Protein AF-A0A7X2JHJ4-F1 (afdb_monomer_lite)

Radius of gyration: 19.74 Å; chains: 1; bounding box: 45×21×52 Å

Sequence (67 aa):
IFRAGLFAKQAQLKANGIGAKTAFYYLPNAFLREYIAILMLHKKRHMIVCGTIFGLTGLLALITLIA

Secondary structure (DSSP, 8-state):
-HHHHHHHHHTT---PPPPP---GGGHHHHHHHHHHHHHHHTHHHHHHHHHHHHHHHHHHHHHHHH-

Foldseek 3Di:
DVV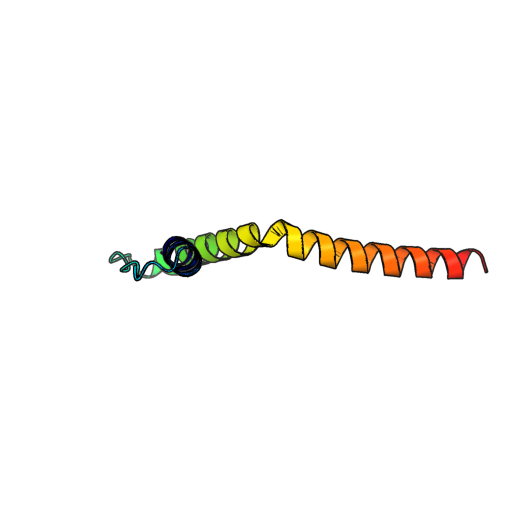VVVVCVVVVHPDDDDDDPDDPVCVVVVVVVVVVVVCVVCVVVVCVVVVVVCVVVVVVVVVVVVD

Structure (mmCIF, N/CA/C/O backbone):
data_AF-A0A7X2JHJ4-F1
#
_entry.id   AF-A0A7X2JHJ4-F1
#
loop_
_atom_site.group_PDB
_atom_site.id
_atom_site.type_symbol
_atom_site.label_atom_id
_atom_site.label_alt_id
_atom_site.label_comp_id
_atom_site.label_asym_id
_atom_site.label_entity_id
_atom_site.label_seq_id
_atom_site.pdbx_PDB_ins_code
_atom_site.Cartn_x
_atom_site.Cartn_y
_atom_site.Cartn_z
_atom_site.occupancy
_atom_site.B_iso_or_equiv
_atom_site.auth_seq_id
_atom_site.auth_comp_id
_atom_site.auth_asym_id
_atom_site.auth_atom_id
_atom_site.pdbx_PDB_model_num
ATOM 1 N N . ILE A 1 1 ? -9.795 1.886 11.194 1.00 59.75 1 ILE A N 1
ATOM 2 C CA . ILE A 1 1 ? -10.151 0.596 11.843 1.00 59.75 1 ILE A CA 1
ATOM 3 C C . ILE A 1 1 ? -9.413 -0.578 11.207 1.00 59.75 1 ILE A C 1
ATOM 5 O O . ILE A 1 1 ? -8.747 -1.326 11.915 1.00 59.75 1 ILE A O 1
ATOM 9 N N . PHE A 1 2 ? -9.438 -0.692 9.880 1.00 63.41 2 PHE A N 1
ATOM 10 C CA . PHE A 1 2 ? -8.711 -1.723 9.137 1.00 63.41 2 PHE A CA 1
ATOM 11 C C . PHE A 1 2 ? -7.188 -1.648 9.337 1.00 63.41 2 PHE A C 1
ATOM 13 O O . PHE A 1 2 ? -6.538 -2.677 9.477 1.00 63.41 2 PHE A O 1
ATOM 20 N N . ARG A 1 3 ? -6.608 -0.442 9.444 1.00 65.50 3 ARG A N 1
ATOM 21 C CA . ARG A 1 3 ? -5.162 -0.266 9.668 1.00 65.50 3 ARG A CA 1
ATOM 22 C C . ARG A 1 3 ? -4.718 -0.742 11.054 1.00 65.50 3 ARG A C 1
ATOM 24 O O . ARG A 1 3 ? -3.692 -1.400 11.169 1.00 65.50 3 ARG A O 1
ATOM 31 N N . ALA A 1 4 ? -5.508 -0.454 12.090 1.00 63.84 4 ALA A N 1
ATOM 32 C CA . ALA A 1 4 ? -5.260 -0.933 13.452 1.00 63.84 4 ALA A CA 1
ATOM 33 C C . ALA A 1 4 ? -5.399 -2.462 13.548 1.00 63.84 4 ALA A C 1
ATOM 35 O O . ALA A 1 4 ? -4.580 -3.101 14.196 1.00 63.84 4 ALA A O 1
ATOM 36 N N . GLY A 1 5 ? -6.365 -3.050 12.830 1.00 64.44 5 GLY A N 1
ATOM 37 C CA . GLY A 1 5 ? -6.480 -4.504 12.685 1.00 64.44 5 GLY A CA 1
ATOM 38 C C . GLY A 1 5 ? -5.299 -5.129 11.932 1.00 64.44 5 GLY A C 1
ATOM 39 O O . GLY A 1 5 ? -4.813 -6.182 12.329 1.00 64.44 5 GLY A O 1
ATOM 40 N N . LEU A 1 6 ? -4.778 -4.467 10.891 1.00 67.25 6 LEU A N 1
ATOM 41 C CA . LEU A 1 6 ? -3.595 -4.930 10.155 1.00 67.25 6 LEU A CA 1
ATOM 42 C C . LEU A 1 6 ? -2.336 -4.923 11.040 1.00 67.25 6 LEU A C 1
ATOM 44 O O . LEU A 1 6 ? -1.586 -5.896 11.048 1.00 67.25 6 LEU A O 1
ATOM 48 N N . PHE A 1 7 ? -2.139 -3.859 11.827 1.00 67.19 7 PHE A N 1
ATOM 49 C CA . PHE A 1 7 ? -1.050 -3.762 12.804 1.00 67.19 7 PHE A CA 1
ATOM 50 C C . PHE A 1 7 ? -1.200 -4.775 13.945 1.00 67.19 7 PHE A C 1
ATOM 52 O O . PHE A 1 7 ? -0.220 -5.416 14.313 1.00 67.19 7 PHE A O 1
ATOM 59 N N . ALA A 1 8 ? -2.413 -4.979 14.466 1.00 69.25 8 ALA A N 1
ATOM 60 C CA . ALA A 1 8 ? -2.684 -6.004 15.471 1.00 69.25 8 ALA A CA 1
ATOM 61 C C . ALA A 1 8 ? -2.400 -7.415 14.934 1.00 69.25 8 ALA A C 1
ATOM 63 O O . ALA A 1 8 ? -1.766 -8.213 15.617 1.00 69.25 8 ALA A O 1
ATOM 64 N N . LYS A 1 9 ? -2.769 -7.693 13.675 1.00 67.31 9 LYS A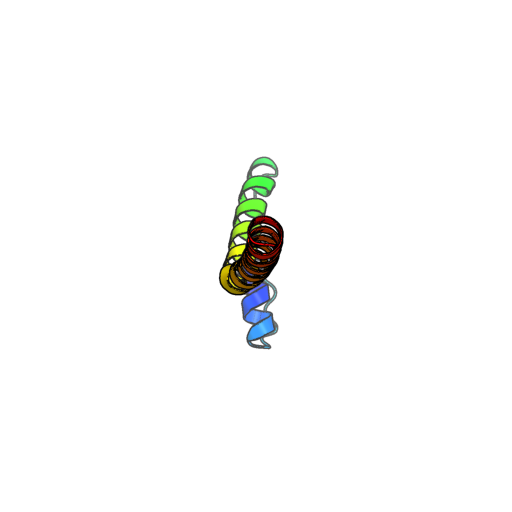 N 1
ATOM 65 C CA . LYS A 1 9 ? -2.446 -8.951 12.989 1.00 67.31 9 LYS A CA 1
ATOM 66 C C . LYS A 1 9 ? -0.937 -9.145 12.832 1.00 67.31 9 LYS A C 1
ATOM 68 O O . LYS A 1 9 ? -0.446 -10.246 13.054 1.00 67.31 9 LYS A O 1
ATOM 73 N N . GLN A 1 10 ? -0.200 -8.089 12.486 1.00 69.06 10 GLN A N 1
ATOM 74 C CA . GLN A 1 10 ? 1.262 -8.134 12.393 1.00 69.06 10 GLN A CA 1
ATOM 75 C C . GLN A 1 10 ? 1.930 -8.321 13.766 1.00 69.06 10 GLN A C 1
ATOM 77 O O . GLN A 1 10 ? 2.955 -8.986 13.854 1.00 69.06 10 GLN A O 1
ATOM 82 N N . ALA A 1 11 ? 1.329 -7.792 14.833 1.00 76.31 11 ALA A N 1
ATOM 83 C CA . ALA A 1 11 ? 1.772 -7.969 16.216 1.00 76.31 11 ALA A CA 1
ATOM 84 C C . ALA A 1 11 ? 1.215 -9.242 16.893 1.00 76.31 11 ALA A C 1
ATOM 86 O O . ALA A 1 11 ? 1.402 -9.416 18.093 1.00 76.31 11 ALA A O 1
ATOM 87 N N . GLN A 1 12 ? 0.503 -10.111 16.159 1.00 73.00 12 GLN A N 1
ATOM 88 C CA . GLN A 1 12 ? -0.202 -11.298 16.680 1.00 73.00 12 GLN A CA 1
ATOM 89 C C . GLN A 1 12 ? -1.171 -11.018 17.850 1.00 73.00 12 GLN A C 1
ATOM 91 O O . GLN A 1 12 ? -1.532 -11.918 18.610 1.00 73.00 12 GLN A O 1
ATOM 96 N N . LEU A 1 13 ? -1.649 -9.782 17.979 1.00 73.12 13 LEU A N 1
ATOM 97 C CA . LEU A 1 13 ? -2.618 -9.379 18.989 1.00 73.12 13 LEU A CA 1
ATOM 98 C C . LEU A 1 13 ? -4.039 -9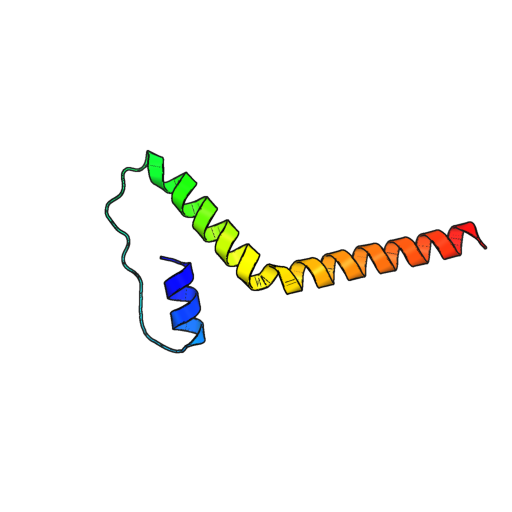.637 18.473 1.00 73.12 13 LEU A C 1
ATOM 100 O O . LEU A 1 13 ? -4.412 -9.195 17.384 1.00 73.12 13 LEU A O 1
ATOM 104 N N . LYS A 1 14 ? -4.866 -10.319 19.275 1.00 61.94 14 LYS A N 1
ATOM 105 C CA . LYS A 1 14 ? -6.304 -10.508 19.008 1.00 61.94 14 LYS A CA 1
ATOM 106 C C . LYS A 1 14 ? -7.074 -9.211 19.290 1.00 61.94 14 LYS A C 1
ATOM 108 O O . LYS A 1 14 ? -7.853 -9.139 20.233 1.00 61.94 14 LYS A O 1
ATOM 113 N N . ALA A 1 15 ? -6.843 -8.175 18.489 1.00 64.25 15 ALA A N 1
ATOM 114 C CA . ALA A 1 15 ? -7.583 -6.922 18.563 1.00 64.25 15 ALA A CA 1
ATOM 115 C C . ALA A 1 15 ? -8.386 -6.716 17.275 1.00 64.25 15 ALA A C 1
ATOM 117 O O . ALA A 1 15 ? -7.830 -6.491 16.201 1.00 64.25 15 ALA A O 1
ATOM 118 N N . ASN A 1 16 ? -9.710 -6.777 17.400 1.00 61.97 16 ASN A N 1
ATOM 119 C CA . ASN A 1 16 ? -10.639 -6.407 16.341 1.00 61.97 16 ASN A CA 1
ATOM 120 C C . ASN A 1 16 ? -11.130 -4.988 16.619 1.00 61.97 16 ASN A C 1
ATOM 122 O O . ASN A 1 16 ? -11.737 -4.727 17.656 1.00 61.97 16 ASN A O 1
ATOM 126 N N . GLY A 1 17 ? -10.848 -4.054 15.714 1.00 63.00 17 GLY A N 1
ATOM 127 C CA . GLY A 1 17 ? -11.359 -2.697 15.852 1.00 63.00 17 GLY A CA 1
ATOM 128 C C . GLY A 1 17 ? -12.844 -2.647 15.485 1.00 63.00 17 GLY A C 1
ATOM 129 O O . GLY A 1 17 ? -13.221 -3.030 14.379 1.00 63.00 17 GLY A O 1
ATOM 130 N N . ILE A 1 18 ? -13.679 -2.175 16.408 1.00 66.38 18 ILE A N 1
ATOM 131 C CA . ILE A 1 18 ? -15.127 -2.042 16.216 1.00 66.38 18 ILE A CA 1
ATOM 132 C C . ILE A 1 18 ? -15.421 -0.726 15.482 1.00 66.38 18 ILE A C 1
ATOM 134 O O . ILE A 1 18 ? -14.834 0.316 15.780 1.00 66.38 18 ILE A O 1
ATOM 138 N N . GLY A 1 19 ? -16.314 -0.780 14.492 1.00 66.06 19 GLY A N 1
ATOM 139 C CA . GLY A 1 19 ? -16.768 0.388 13.739 1.00 66.06 19 GLY A CA 1
ATOM 140 C C . GLY A 1 19 ? -17.567 1.374 14.587 1.00 66.06 19 GLY A C 1
ATOM 141 O O . GLY A 1 19 ? -18.502 0.975 15.274 1.00 66.06 19 GLY A O 1
ATOM 142 N N . ALA A 1 20 ? -17.239 2.667 14.511 1.00 72.25 20 ALA A N 1
ATOM 143 C CA . ALA A 1 20 ? -18.081 3.719 15.077 1.00 72.25 20 ALA A CA 1
ATOM 144 C C . ALA A 1 20 ? -19.323 3.941 14.195 1.00 72.25 20 ALA A C 1
ATOM 146 O O . ALA A 1 20 ? -19.224 3.914 12.964 1.00 72.25 20 ALA A O 1
ATOM 147 N N . LYS A 1 21 ? -20.484 4.191 14.819 1.00 66.12 21 LYS A N 1
ATOM 148 C CA . LYS A 1 21 ? -21.748 4.491 14.125 1.00 66.12 21 LYS A CA 1
ATOM 149 C C . LYS A 1 21 ? -21.590 5.815 13.363 1.00 66.12 21 LYS A C 1
ATOM 151 O O . LYS A 1 21 ? -21.697 6.890 13.941 1.00 66.12 21 LYS A O 1
ATOM 156 N N . THR A 1 22 ? -21.262 5.736 12.078 1.00 72.62 22 THR A N 1
ATOM 157 C CA . THR A 1 22 ? -21.064 6.892 11.192 1.00 72.62 22 THR A CA 1
ATOM 158 C C . THR A 1 22 ? -22.150 6.893 10.125 1.00 72.62 22 THR A C 1
ATOM 160 O O . THR A 1 22 ? -22.578 5.834 9.666 1.00 72.62 22 THR A O 1
ATOM 163 N N . ALA A 1 23 ? -22.648 8.078 9.765 1.00 79.50 23 ALA A N 1
ATOM 164 C CA . ALA A 1 23 ? -23.661 8.210 8.724 1.00 79.50 23 ALA A CA 1
ATOM 165 C C . ALA A 1 23 ? -23.124 7.684 7.382 1.00 79.50 23 ALA A C 1
ATOM 167 O O . ALA A 1 23 ? -21.955 7.893 7.049 1.00 79.50 23 ALA A O 1
ATOM 168 N N . PHE A 1 24 ? -23.988 7.030 6.601 1.00 74.56 24 PHE A N 1
ATOM 169 C CA . PHE A 1 24 ? -23.605 6.280 5.397 1.00 74.56 24 PHE A CA 1
ATOM 170 C C . PHE A 1 24 ? -22.855 7.134 4.359 1.00 74.56 24 PHE A C 1
ATOM 172 O O . PHE A 1 24 ? -21.991 6.626 3.655 1.00 74.56 24 PHE A O 1
ATOM 179 N N . TYR A 1 25 ? -23.114 8.445 4.318 1.00 78.06 25 TYR A N 1
ATOM 180 C CA . TYR A 1 25 ? -22.443 9.392 3.422 1.00 78.06 25 TYR A CA 1
ATOM 181 C C . TYR A 1 25 ? -20.949 9.619 3.742 1.00 78.06 25 TYR A C 1
ATOM 183 O O . TYR A 1 25 ? -20.163 9.914 2.847 1.00 78.06 25 TYR A O 1
ATOM 191 N N . TYR A 1 26 ? -20.515 9.431 4.994 1.00 72.12 26 TYR A N 1
ATOM 192 C CA . TYR A 1 26 ? -19.098 9.552 5.379 1.00 72.12 26 TYR A CA 1
ATOM 193 C C . TYR A 1 26 ? -18.310 8.247 5.205 1.00 72.12 26 TYR A C 1
ATOM 195 O O . TYR A 1 26 ? -17.074 8.257 5.226 1.00 72.12 26 TYR A O 1
ATOM 203 N N . LEU A 1 27 ? -19.013 7.129 5.008 1.00 77.56 27 LEU A N 1
ATOM 204 C CA . LEU A 1 27 ? -18.432 5.797 4.886 1.00 77.56 27 LEU A CA 1
ATOM 205 C C . LEU A 1 27 ? -17.472 5.657 3.686 1.00 77.56 27 LEU A C 1
ATOM 207 O O . LEU A 1 27 ? -16.368 5.154 3.895 1.00 77.56 27 LEU A O 1
ATOM 211 N N . PRO A 1 28 ? -17.792 6.152 2.469 1.00 77.69 28 PRO A N 1
ATOM 212 C CA . PRO A 1 28 ? -16.918 6.012 1.303 1.00 77.69 28 PRO A CA 1
ATOM 213 C C . PRO A 1 28 ? -15.593 6.754 1.481 1.00 77.69 28 PRO A C 1
ATOM 215 O O . PRO A 1 28 ? -14.526 6.203 1.223 1.00 77.69 28 PRO A O 1
ATOM 218 N N . ASN A 1 29 ? -15.643 7.990 1.984 1.00 77.75 29 ASN A N 1
ATOM 219 C CA . ASN A 1 29 ? -14.449 8.810 2.189 1.00 77.75 29 ASN A CA 1
ATOM 220 C C . ASN A 1 29 ? -13.546 8.235 3.298 1.00 77.75 29 ASN A C 1
ATOM 222 O O . ASN A 1 29 ? -12.320 8.187 3.168 1.00 77.75 29 ASN A O 1
ATOM 226 N N . ALA A 1 30 ? -14.146 7.728 4.381 1.00 79.31 30 ALA A N 1
ATOM 227 C CA . ALA A 1 30 ? -13.413 7.038 5.439 1.00 79.31 30 ALA A CA 1
ATOM 228 C C . ALA A 1 30 ? -12.744 5.750 4.931 1.00 79.31 30 ALA A C 1
ATOM 230 O O . ALA A 1 30 ? -11.588 5.487 5.269 1.00 79.31 30 ALA A O 1
ATOM 231 N N . PHE A 1 31 ? -13.443 4.990 4.085 1.00 78.75 31 PHE A N 1
ATOM 232 C CA . PHE A 1 31 ? -12.934 3.762 3.482 1.00 78.75 31 PHE A CA 1
ATOM 233 C C . PHE A 1 31 ? -11.779 4.035 2.514 1.00 78.75 31 PHE A C 1
ATOM 235 O O . PHE A 1 31 ? -10.746 3.371 2.583 1.00 78.75 31 PHE A O 1
ATOM 242 N N . LEU A 1 32 ? -11.903 5.067 1.673 1.00 79.75 32 LEU A N 1
ATOM 243 C CA . LEU A 1 32 ? -10.858 5.474 0.735 1.00 79.75 32 LEU A CA 1
ATOM 244 C C . LEU A 1 32 ? -9.566 5.853 1.470 1.00 79.75 32 LEU A C 1
ATOM 246 O O . LEU A 1 32 ? -8.480 5.421 1.092 1.00 79.75 32 LEU A O 1
ATOM 250 N N . ARG A 1 33 ? -9.674 6.598 2.576 1.00 80.50 33 ARG A N 1
ATOM 251 C CA . ARG A 1 33 ? -8.521 6.960 3.413 1.00 80.50 33 ARG A CA 1
ATOM 252 C C . ARG A 1 33 ? -7.858 5.742 4.057 1.00 80.50 33 ARG A C 1
ATOM 254 O O . ARG A 1 33 ? -6.633 5.689 4.165 1.00 80.50 33 ARG A O 1
ATOM 261 N N . GLU A 1 34 ? -8.648 4.769 4.494 1.00 74.88 34 GLU A N 1
ATOM 262 C CA . GLU A 1 34 ? -8.142 3.515 5.051 1.00 74.88 34 GLU A CA 1
ATOM 263 C C . GLU A 1 34 ? -7.421 2.683 3.968 1.00 74.88 34 GLU A C 1
ATOM 265 O O . GLU A 1 34 ? -6.327 2.177 4.215 1.00 74.88 34 GLU A O 1
ATOM 270 N N . TYR A 1 35 ? -7.963 2.647 2.745 1.00 75.25 35 TYR A N 1
ATOM 271 C CA . TYR A 1 35 ? -7.357 2.006 1.575 1.00 75.25 35 TYR A CA 1
ATOM 272 C C . TYR A 1 35 ? -6.037 2.669 1.156 1.00 75.25 35 TYR A C 1
ATOM 274 O O . TYR A 1 35 ? -5.021 1.988 1.017 1.00 75.25 35 TYR A O 1
ATOM 282 N N . ILE A 1 36 ? -6.006 4.002 1.055 1.00 74.19 36 ILE A N 1
ATOM 283 C CA . ILE A 1 36 ? -4.790 4.776 0.754 1.00 74.19 36 ILE A CA 1
ATOM 284 C C . ILE A 1 36 ? -3.711 4.521 1.812 1.00 74.19 36 ILE A C 1
ATOM 286 O O . ILE A 1 36 ? -2.536 4.396 1.475 1.00 74.19 36 ILE A O 1
ATOM 290 N N . ALA A 1 37 ? -4.084 4.392 3.088 1.00 70.62 37 ALA A N 1
ATOM 291 C CA . ALA A 1 37 ? -3.128 4.128 4.157 1.00 70.62 37 ALA A CA 1
ATOM 292 C C . ALA A 1 37 ? -2.533 2.705 4.104 1.00 70.62 37 ALA A C 1
ATOM 294 O O . ALA A 1 37 ? -1.359 2.529 4.429 1.00 70.62 37 ALA A O 1
ATOM 295 N N . ILE A 1 38 ? -3.306 1.702 3.676 1.00 69.12 38 ILE A N 1
ATOM 296 C CA . ILE A 1 38 ? -2.815 0.329 3.449 1.00 69.12 38 ILE A CA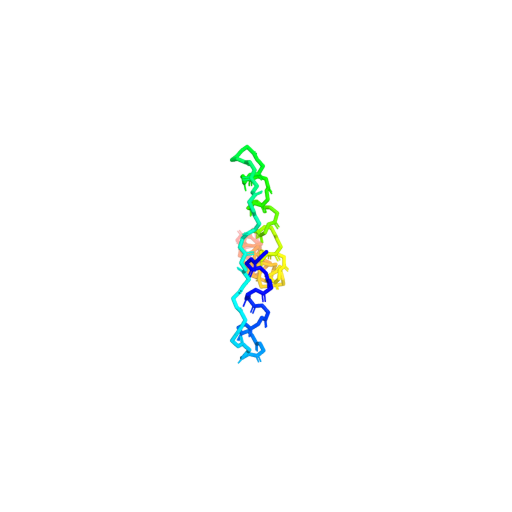 1
ATOM 297 C C . ILE A 1 38 ? -1.914 0.283 2.214 1.00 69.12 38 ILE A C 1
ATOM 299 O O . ILE A 1 38 ? -0.832 -0.303 2.260 1.00 69.12 38 ILE A O 1
ATOM 303 N N . LEU A 1 39 ? -2.314 0.960 1.135 1.00 68.69 39 LEU A N 1
ATOM 304 C CA . LEU A 1 39 ? -1.468 1.141 -0.043 1.00 68.69 39 LEU A CA 1
ATOM 305 C C . LEU A 1 39 ? -0.149 1.827 0.324 1.00 68.69 39 LEU A C 1
ATOM 307 O O . LEU A 1 39 ? 0.915 1.410 -0.130 1.00 68.69 39 LEU A O 1
ATOM 311 N N . MET A 1 40 ? -0.190 2.836 1.200 1.00 66.19 40 MET A N 1
ATOM 312 C CA . MET A 1 40 ? 1.016 3.507 1.678 1.00 66.19 40 MET A CA 1
ATOM 313 C C . MET A 1 40 ? 1.923 2.593 2.508 1.00 66.19 40 MET A C 1
ATOM 315 O O . MET A 1 40 ? 3.145 2.711 2.415 1.00 66.19 40 MET A O 1
ATOM 319 N N . LEU A 1 41 ? 1.356 1.652 3.266 1.00 67.94 41 LEU A N 1
ATOM 320 C CA . LEU A 1 41 ? 2.122 0.685 4.055 1.00 67.94 41 LEU A CA 1
ATOM 321 C C . LEU A 1 41 ? 3.006 -0.213 3.169 1.00 67.94 41 LEU A C 1
ATOM 323 O O . LEU A 1 41 ? 4.117 -0.571 3.553 1.00 67.94 41 LEU A O 1
ATOM 327 N N . HIS A 1 42 ? 2.563 -0.499 1.941 1.00 66.75 42 HIS A N 1
ATOM 328 C CA . HIS A 1 42 ? 3.331 -1.231 0.929 1.00 66.75 42 HIS A CA 1
ATOM 329 C C . HIS A 1 42 ? 3.839 -0.349 -0.226 1.00 66.75 42 HIS A C 1
ATOM 331 O O . HIS A 1 42 ? 4.258 -0.876 -1.259 1.00 66.75 42 HIS A O 1
ATOM 337 N N . LYS A 1 43 ? 3.908 0.982 -0.045 1.00 62.12 43 LYS A N 1
ATOM 338 C CA . LYS A 1 43 ? 4.383 1.933 -1.073 1.00 62.12 43 LYS A CA 1
ATOM 339 C C . LYS A 1 43 ? 5.770 1.571 -1.603 1.00 62.12 43 LYS A C 1
ATOM 341 O O . LYS A 1 43 ? 6.024 1.687 -2.796 1.00 62.12 43 LYS A O 1
ATOM 346 N N . LYS A 1 44 ? 6.652 1.066 -0.730 1.00 60.12 44 LYS A N 1
ATOM 347 C CA . LYS A 1 44 ? 7.992 0.600 -1.119 1.00 60.12 44 LYS A CA 1
ATOM 348 C C . LYS A 1 44 ? 7.941 -0.593 -2.080 1.00 60.12 44 LYS A C 1
ATOM 350 O O . LYS A 1 44 ? 8.704 -0.607 -3.034 1.00 60.12 44 LYS A O 1
ATOM 355 N N . ARG A 1 45 ? 7.025 -1.552 -1.887 1.00 68.06 45 ARG A N 1
ATOM 356 C CA . ARG A 1 45 ? 6.886 -2.711 -2.791 1.00 68.06 45 ARG A CA 1
ATOM 357 C C . ARG A 1 45 ? 6.369 -2.291 -4.163 1.00 68.06 45 ARG A C 1
ATOM 359 O O . ARG A 1 45 ? 6.932 -2.708 -5.165 1.00 68.06 45 ARG A O 1
ATOM 366 N N . HIS A 1 46 ? 5.358 -1.423 -4.204 1.00 72.81 46 HIS A N 1
ATOM 367 C CA . HIS A 1 46 ? 4.818 -0.927 -5.472 1.00 72.81 46 HIS A CA 1
ATOM 368 C C . HIS A 1 46 ? 5.841 -0.069 -6.229 1.00 72.81 46 HIS A C 1
ATOM 370 O O . HIS A 1 46 ? 5.986 -0.239 -7.432 1.00 72.81 46 HIS A O 1
ATOM 376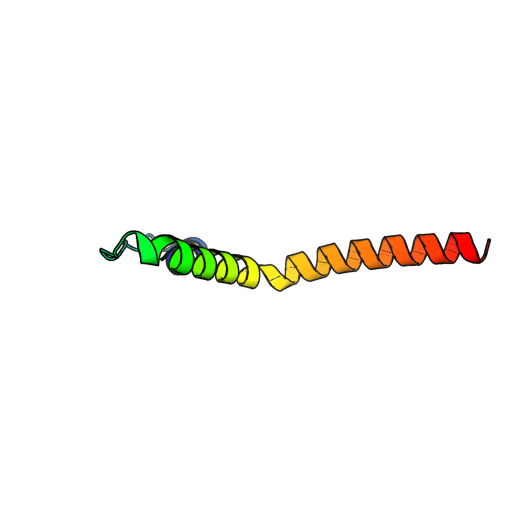 N N . MET A 1 47 ? 6.608 0.789 -5.543 1.00 74.62 47 MET A N 1
ATOM 377 C CA . MET A 1 47 ? 7.686 1.544 -6.197 1.00 74.62 47 MET A CA 1
ATOM 378 C C . MET A 1 47 ? 8.794 0.643 -6.744 1.00 74.62 47 MET A C 1
ATOM 380 O O . MET A 1 47 ? 9.285 0.913 -7.833 1.00 74.62 47 MET A O 1
ATOM 384 N N . ILE A 1 48 ? 9.182 -0.416 -6.024 1.00 78.19 48 ILE A N 1
ATOM 385 C CA . ILE A 1 48 ? 10.194 -1.363 -6.512 1.00 78.19 48 ILE A CA 1
ATOM 386 C C . ILE A 1 48 ? 9.674 -2.084 -7.756 1.00 78.19 48 ILE A C 1
ATOM 388 O O . ILE A 1 48 ? 10.359 -2.087 -8.769 1.00 78.19 48 ILE A O 1
ATOM 392 N N . VAL A 1 49 ? 8.451 -2.623 -7.723 1.00 81.88 49 VAL A N 1
ATOM 393 C CA . VAL A 1 49 ? 7.870 -3.340 -8.871 1.00 81.88 49 VAL A CA 1
ATOM 394 C C . VAL A 1 49 ? 7.720 -2.414 -10.080 1.00 81.88 49 VAL A C 1
ATOM 396 O O . VAL A 1 49 ? 8.239 -2.726 -11.150 1.00 81.88 49 VAL A O 1
ATOM 399 N N . CYS A 1 50 ? 7.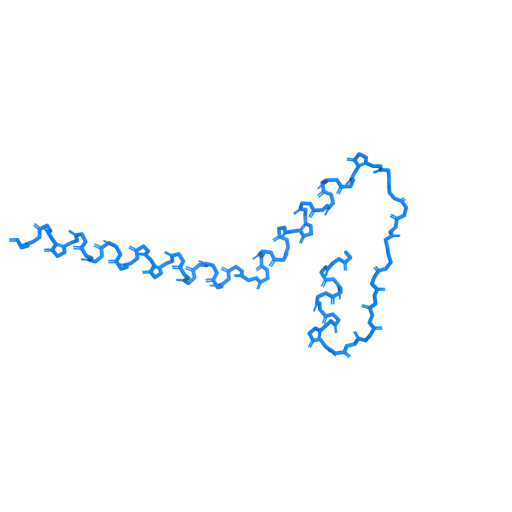101 -1.241 -9.915 1.00 83.75 50 CYS A N 1
ATOM 400 C CA . CYS A 1 50 ? 6.964 -0.277 -11.007 1.00 83.75 50 CYS A CA 1
ATOM 401 C C . CYS A 1 50 ? 8.327 0.192 -11.530 1.00 83.75 50 CYS A C 1
ATOM 403 O O . CYS A 1 50 ? 8.503 0.285 -12.739 1.00 83.75 50 CYS A O 1
ATOM 405 N N . GLY A 1 51 ? 9.296 0.436 -10.642 1.00 85.12 51 GLY A N 1
ATOM 406 C CA . GLY A 1 51 ? 10.656 0.826 -11.012 1.00 85.12 51 GLY A CA 1
ATOM 407 C C . GLY A 1 51 ? 11.397 -0.264 -11.786 1.00 85.12 51 GLY A C 1
ATOM 408 O O . GLY A 1 51 ? 12.032 0.034 -12.790 1.00 85.12 51 GLY A O 1
ATOM 409 N N . THR A 1 52 ? 11.271 -1.531 -11.378 1.00 84.38 52 THR A N 1
ATOM 410 C CA . THR A 1 52 ? 11.874 -2.662 -12.101 1.00 84.38 52 THR A CA 1
ATOM 411 C C . THR A 1 52 ? 11.258 -2.863 -13.478 1.00 84.38 52 THR A C 1
ATOM 413 O O . THR A 1 52 ? 11.993 -3.084 -14.433 1.00 84.38 52 THR A O 1
ATOM 416 N N . ILE A 1 53 ? 9.935 -2.723 -13.606 1.00 88.12 53 ILE A N 1
ATOM 417 C CA . ILE A 1 53 ? 9.246 -2.829 -14.895 1.00 88.12 53 ILE A CA 1
ATOM 418 C C . ILE A 1 53 ? 9.693 -1.695 -15.815 1.00 88.12 53 ILE A C 1
ATOM 420 O O . ILE A 1 53 ? 10.154 -1.974 -16.914 1.00 88.12 53 ILE A O 1
ATOM 424 N N . PHE A 1 54 ? 9.641 -0.442 -15.346 1.00 88.25 54 PHE A N 1
ATOM 425 C CA . PHE A 1 54 ? 10.072 0.716 -16.134 1.00 88.25 54 PHE A CA 1
ATOM 426 C C . PHE A 1 54 ? 11.544 0.633 -16.542 1.00 88.25 54 PHE A C 1
ATOM 428 O O . PHE A 1 54 ? 11.884 0.925 -17.688 1.00 88.25 54 PHE A O 1
ATOM 435 N N . GLY A 1 55 ? 12.414 0.223 -15.616 1.00 87.88 55 GLY A N 1
ATOM 436 C CA . GLY A 1 55 ? 13.841 0.063 -15.873 1.00 87.88 55 GLY A CA 1
ATOM 437 C C . GLY A 1 55 ? 14.118 -1.026 -16.906 1.00 87.88 55 GLY A C 1
ATOM 438 O O . GLY A 1 55 ? 14.881 -0.796 -17.839 1.00 87.88 55 GLY A O 1
ATOM 439 N N . LEU A 1 56 ? 13.453 -2.179 -16.793 1.00 87.62 56 LEU A N 1
ATOM 440 C CA . LEU A 1 56 ? 13.599 -3.283 -17.740 1.00 87.62 56 LEU A CA 1
ATOM 441 C C . LEU A 1 56 ? 13.071 -2.912 -19.131 1.00 87.62 56 LEU A C 1
ATOM 443 O O . LEU A 1 56 ? 13.757 -3.146 -20.122 1.00 87.62 56 LEU A O 1
ATOM 447 N N . THR A 1 57 ? 11.890 -2.290 -19.215 1.00 87.31 57 THR A N 1
ATOM 448 C CA . THR A 1 57 ? 11.334 -1.833 -20.498 1.00 87.31 57 THR A CA 1
ATOM 449 C C . THR A 1 57 ? 12.185 -0.738 -21.132 1.00 87.31 57 THR A C 1
ATOM 451 O O . THR A 1 57 ? 12.391 -0.752 -22.341 1.00 87.31 57 THR A O 1
ATOM 454 N N . GLY A 1 58 ? 12.718 0.191 -20.331 1.00 88.31 58 GLY A N 1
ATOM 455 C CA . GLY A 1 58 ? 13.587 1.264 -20.816 1.00 88.31 58 GLY A CA 1
ATOM 456 C C . GLY A 1 58 ? 14.938 0.749 -21.314 1.00 88.31 58 GLY A C 1
ATOM 457 O O . GLY A 1 58 ? 15.402 1.176 -22.368 1.00 88.31 58 GLY A O 1
ATOM 458 N N . LEU A 1 59 ? 15.540 -0.210 -20.603 1.00 87.06 59 LEU A N 1
ATOM 459 C CA . LEU A 1 59 ? 16.776 -0.868 -21.027 1.00 87.06 59 LEU A CA 1
ATOM 460 C C . LEU A 1 59 ? 16.583 -1.627 -22.345 1.00 87.06 59 LEU A C 1
ATOM 462 O O . LEU A 1 59 ? 17.402 -1.494 -23.250 1.00 87.06 59 LEU A O 1
ATOM 466 N N . LEU A 1 60 ? 15.487 -2.382 -22.468 1.00 87.81 60 LEU A N 1
ATOM 467 C CA . LEU A 1 60 ? 15.167 -3.116 -23.691 1.00 87.81 60 LEU A CA 1
ATOM 468 C C . LEU A 1 60 ? 14.990 -2.163 -24.886 1.00 87.81 60 LEU A C 1
ATOM 470 O O . LEU A 1 60 ? 15.550 -2.411 -25.949 1.00 87.81 60 LEU A O 1
ATOM 474 N N . ALA A 1 61 ? 14.278 -1.047 -24.689 1.00 88.94 61 ALA A N 1
ATOM 475 C CA . ALA A 1 61 ? 14.057 -0.031 -25.718 1.00 88.94 61 ALA A CA 1
ATOM 476 C C . ALA A 1 61 ? 15.360 0.654 -26.179 1.00 88.94 61 ALA A C 1
ATOM 478 O O . ALA A 1 61 ? 15.532 0.937 -27.363 1.00 88.94 61 ALA A O 1
ATOM 479 N N . LEU A 1 62 ? 16.298 0.898 -25.258 1.00 86.75 62 LEU A N 1
ATOM 480 C CA . LEU A 1 62 ? 17.622 1.441 -25.581 1.00 86.75 62 LEU A CA 1
ATOM 481 C C . LEU A 1 62 ? 18.461 0.465 -26.408 1.00 86.75 62 LEU A C 1
ATOM 483 O O . LEU A 1 62 ? 19.098 0.880 -27.371 1.00 86.75 62 LEU A O 1
ATOM 487 N N . ILE A 1 63 ? 18.433 -0.825 -26.066 1.00 89.38 63 ILE A N 1
ATOM 488 C CA . ILE A 1 63 ? 19.133 -1.867 -26.830 1.00 89.38 63 ILE A CA 1
ATOM 489 C C . ILE A 1 63 ? 18.587 -1.930 -28.261 1.00 89.38 63 ILE A C 1
ATOM 491 O O . ILE A 1 63 ? 19.372 -1.967 -29.201 1.00 89.38 63 ILE A O 1
ATOM 495 N N . THR A 1 64 ? 17.264 -1.862 -28.439 1.00 87.50 64 THR A N 1
ATOM 496 C CA . THR A 1 64 ? 16.637 -1.846 -29.773 1.00 87.50 64 THR A CA 1
ATOM 497 C C . THR A 1 64 ? 16.866 -0.563 -30.569 1.00 87.50 64 THR A C 1
ATOM 499 O O . THR A 1 64 ? 16.646 -0.564 -31.770 1.00 87.50 64 THR A O 1
ATOM 502 N N . LEU A 1 65 ? 17.240 0.542 -29.920 1.00 85.31 65 LEU A N 1
ATOM 503 C CA . LEU A 1 65 ? 17.538 1.807 -30.599 1.00 85.31 65 LEU A CA 1
ATOM 504 C C . LEU A 1 65 ? 18.989 1.862 -31.103 1.00 85.31 65 LEU A C 1
ATOM 506 O O . LEU A 1 65 ? 19.285 2.588 -32.048 1.00 85.31 65 LEU A O 1
ATOM 510 N N . ILE A 1 66 ? 19.892 1.155 -30.419 1.00 83.94 66 ILE A N 1
ATOM 511 C CA . ILE A 1 66 ? 21.336 1.154 -30.691 1.00 83.94 66 ILE A CA 1
ATOM 512 C C . ILE A 1 66 ? 21.732 0.024 -31.657 1.00 83.94 66 ILE A C 1
ATOM 514 O O . ILE A 1 66 ? 22.706 0.188 -32.391 1.00 83.94 66 ILE A O 1
ATOM 518 N N . ALA A 1 67 ? 21.017 -1.106 -31.626 1.00 69.81 67 ALA A N 1
ATOM 519 C CA . ALA A 1 67 ? 21.179 -2.233 -32.550 1.00 69.81 67 ALA A CA 1
ATOM 520 C C . ALA A 1 67 ? 20.461 -1.981 -33.883 1.00 69.81 67 ALA A C 1
ATOM 522 O O . ALA A 1 67 ? 21.038 -2.367 -34.925 1.00 69.81 67 ALA A O 1
#

pLDDT: mean 74.75, std 8.82, range [59.75, 89.38]